Protein AF-A0A174GEZ7-F1 (afdb_monomer_lite)

Foldseek 3Di:
DCVVVVLDVVCCVVPVPVSVVVVVVVVVVVCVVVVCVVVVD

Sequence (41 aa):
MAESEGITEQLKATDQVAWVGEMNNIWSRAREVVNAELIYN

InterPro domains:
  IPR026989 Transposon-encoded protein TnpV [PF14198] (1-39)

Radius of gyration: 12.85 Å; chains: 1; bounding box: 30×9×33 Å

Organism: NCBI:txid418240

Structure (mmCIF, N/CA/C/O backbone):
data_AF-A0A174GEZ7-F1
#
_entry.id   AF-A0A174GEZ7-F1
#
loop_
_atom_site.group_PDB
_atom_site.id
_atom_site.type_symbol
_atom_site.label_atom_id
_atom_site.label_alt_id
_atom_site.label_comp_id
_atom_site.label_asym_id
_atom_site.label_entity_id
_atom_site.label_seq_id
_atom_site.pdbx_PDB_ins_code
_atom_site.Cartn_x
_atom_site.Cartn_y
_atom_site.Cartn_z
_atom_site.occupancy
_atom_site.B_iso_or_equiv
_atom_site.auth_seq_id
_atom_site.auth_comp_id
_atom_site.auth_asym_id
_atom_site.auth_atom_id
_atom_site.pdbx_PDB_model_num
ATOM 1 N N . MET A 1 1 ? -6.802 1.945 -8.342 1.00 68.88 1 MET A N 1
ATOM 2 C CA . MET A 1 1 ? -6.270 0.952 -7.381 1.00 68.88 1 MET A CA 1
ATOM 3 C C . MET A 1 1 ? -6.956 1.091 -6.036 1.00 68.88 1 MET A C 1
ATOM 5 O O . MET A 1 1 ? -7.673 0.176 -5.707 1.00 68.88 1 MET A O 1
ATOM 9 N N . ALA A 1 2 ? -6.871 2.222 -5.326 1.00 72.19 2 ALA A N 1
ATOM 10 C CA . ALA A 1 2 ? -7.505 2.369 -4.005 1.00 72.19 2 ALA A CA 1
ATOM 11 C C . ALA A 1 2 ? -9.016 2.057 -3.984 1.00 72.19 2 ALA A C 1
ATOM 13 O O . ALA A 1 2 ? -9.443 1.130 -3.305 1.00 72.19 2 ALA A O 1
ATOM 14 N N . GLU A 1 3 ? -9.808 2.748 -4.810 1.00 70.56 3 GLU A N 1
ATOM 15 C CA . GLU A 1 3 ? -11.256 2.498 -4.913 1.00 70.56 3 GLU A CA 1
ATOM 16 C C . GLU A 1 3 ? -11.585 1.121 -5.508 1.00 70.56 3 GLU A C 1
ATOM 18 O O . GLU A 1 3 ? -12.581 0.506 -5.146 1.00 70.56 3 GLU A O 1
ATOM 23 N N . SER A 1 4 ? -10.720 0.606 -6.388 1.00 76.06 4 SER A N 1
ATOM 24 C CA . SER A 1 4 ? -10.899 -0.713 -7.011 1.00 76.06 4 SER A CA 1
ATOM 25 C C . SER A 1 4 ? -10.551 -1.874 -6.072 1.00 76.06 4 SER A C 1
ATOM 27 O O . SER A 1 4 ? -10.996 -2.989 -6.314 1.00 76.06 4 SER A O 1
ATOM 29 N N . GLU A 1 5 ? -9.757 -1.616 -5.032 1.00 72.31 5 GLU A N 1
ATOM 30 C CA . GLU A 1 5 ? -9.362 -2.560 -3.974 1.00 72.31 5 GLU A CA 1
ATOM 31 C C . GLU A 1 5 ? -10.262 -2.395 -2.731 1.00 72.31 5 GLU A C 1
ATOM 33 O O . GLU A 1 5 ? -10.030 -3.018 -1.702 1.00 72.31 5 GLU A O 1
ATOM 38 N N . GLY A 1 6 ? -11.298 -1.546 -2.804 1.00 75.56 6 GLY A N 1
ATOM 39 C CA . GLY A 1 6 ? -12.236 -1.320 -1.701 1.00 75.56 6 GLY A CA 1
ATOM 40 C C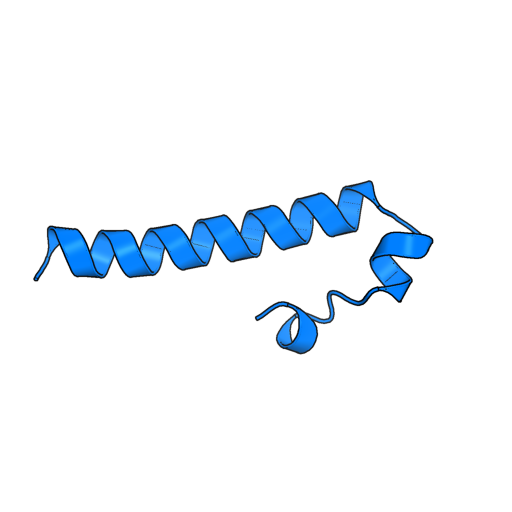 . GLY A 1 6 ? -11.669 -0.498 -0.538 1.00 75.56 6 GLY A C 1
ATOM 41 O O . GLY A 1 6 ? -12.275 -0.454 0.534 1.00 75.56 6 GLY A O 1
ATOM 42 N N . ILE A 1 7 ? -10.537 0.184 -0.732 1.00 80.56 7 ILE A N 1
ATOM 43 C CA . ILE A 1 7 ? -9.945 1.068 0.276 1.00 80.56 7 ILE A CA 1
ATOM 44 C C . ILE A 1 7 ? -10.738 2.373 0.278 1.00 80.56 7 ILE A C 1
ATOM 46 O O . ILE A 1 7 ? -10.548 3.248 -0.567 1.00 80.56 7 ILE A O 1
ATOM 50 N N . THR A 1 8 ? -11.660 2.481 1.229 1.00 85.50 8 THR A N 1
ATOM 51 C CA . THR A 1 8 ? -12.589 3.608 1.359 1.00 85.50 8 THR A CA 1
ATOM 52 C C . THR A 1 8 ? -12.2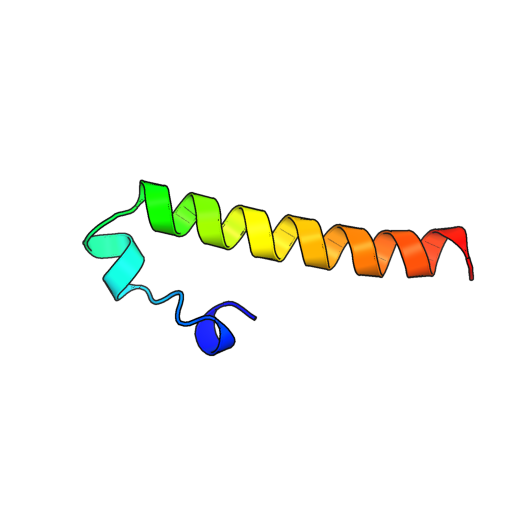07 4.530 2.515 1.00 85.50 8 THR A C 1
ATOM 54 O O . THR A 1 8 ? -11.529 4.135 3.465 1.00 85.50 8 THR A O 1
ATOM 57 N N . GLU A 1 9 ? -12.704 5.768 2.485 1.00 80.19 9 GLU A N 1
ATOM 58 C CA . GLU A 1 9 ? -12.604 6.680 3.636 1.00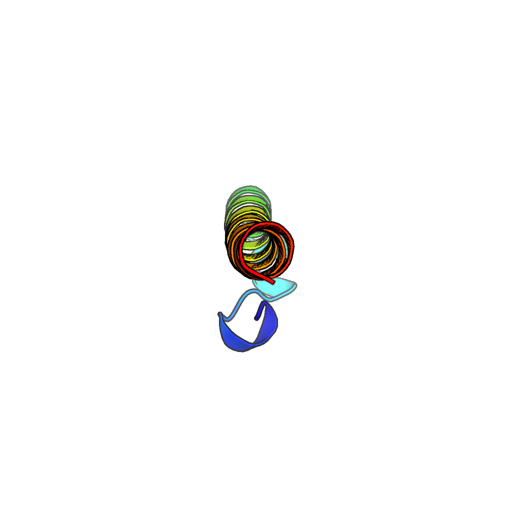 80.19 9 GLU A CA 1
ATOM 59 C C . GLU A 1 9 ? -13.387 6.154 4.856 1.00 80.19 9 GLU A C 1
ATOM 61 O O . GLU A 1 9 ? -13.091 6.533 5.987 1.00 80.19 9 GLU A O 1
ATOM 66 N N . GLN A 1 10 ? -14.337 5.231 4.659 1.00 83.56 10 GLN A N 1
ATOM 67 C CA . GLN A 1 10 ? -14.989 4.520 5.761 1.00 83.56 10 GLN A CA 1
ATOM 68 C C . GLN A 1 10 ? -14.000 3.598 6.475 1.00 83.56 10 GLN A C 1
ATOM 70 O O . GLN A 1 10 ? -13.909 3.669 7.697 1.00 83.56 10 GLN A O 1
ATOM 75 N N . LEU A 1 11 ? -13.199 2.817 5.732 1.00 85.50 11 LEU A N 1
ATOM 76 C CA . LEU A 1 11 ? -12.139 1.982 6.310 1.00 85.50 11 LEU A CA 1
ATOM 77 C C . LEU A 1 11 ? -11.163 2.831 7.127 1.00 85.50 11 LEU A C 1
ATOM 79 O O . LEU A 1 11 ? -10.848 2.472 8.250 1.00 85.50 11 LEU A O 1
ATOM 83 N N . LYS A 1 12 ? -10.765 3.995 6.612 1.00 86.94 12 LYS A N 1
ATOM 84 C CA . LYS A 1 12 ? -9.897 4.950 7.315 1.00 86.94 12 LYS A CA 1
ATOM 85 C C . LYS A 1 12 ? -10.480 5.450 8.639 1.00 86.94 12 LYS A C 1
ATOM 87 O O . LYS A 1 12 ? -9.726 5.676 9.581 1.00 86.94 12 LYS A O 1
ATOM 92 N N . ALA A 1 13 ? -11.798 5.644 8.700 1.00 88.56 13 ALA A N 1
ATOM 93 C CA . ALA A 1 13 ? -12.493 6.112 9.895 1.00 88.56 13 ALA A CA 1
ATOM 94 C C . ALA A 1 13 ? -12.656 5.012 10.958 1.00 88.56 13 ALA A C 1
ATOM 96 O O . ALA A 1 13 ? -12.628 5.313 12.149 1.00 88.56 13 ALA A O 1
ATOM 97 N N . THR A 1 14 ? -12.816 3.751 10.545 1.00 90.62 14 THR A N 1
ATOM 98 C CA . THR A 1 14 ? -12.934 2.599 11.460 1.00 90.62 14 THR A CA 1
ATOM 99 C C . THR A 1 14 ? -11.598 1.971 11.850 1.00 90.62 14 THR A C 1
ATOM 101 O O . THR A 1 14 ? -11.450 1.536 12.987 1.00 90.62 14 THR A O 1
ATOM 104 N N . ASP A 1 15 ? -10.639 1.911 10.928 1.00 89.00 15 ASP A N 1
ATOM 105 C CA . ASP A 1 15 ? -9.320 1.307 11.117 1.00 89.00 15 ASP A CA 1
ATOM 106 C C . ASP A 1 15 ? -8.268 2.018 10.250 1.00 89.00 15 ASP A C 1
ATOM 108 O O . ASP A 1 15 ? -7.971 1.671 9.101 1.00 89.00 15 ASP A O 1
ATOM 112 N N . GLN A 1 16 ? -7.686 3.058 10.841 1.00 87.94 16 GLN A N 1
ATOM 113 C CA . GLN A 1 16 ? -6.678 3.882 10.192 1.00 87.94 16 GLN A CA 1
ATOM 114 C C . GLN A 1 16 ? -5.374 3.117 9.917 1.00 87.94 16 GLN A C 1
ATOM 116 O O . GLN A 1 16 ? -4.688 3.421 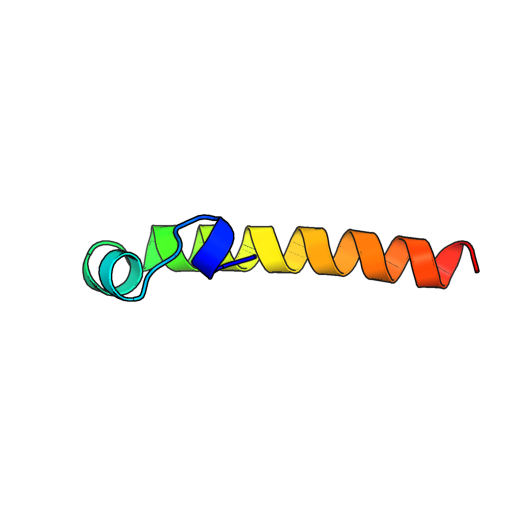8.942 1.00 87.94 16 GLN A O 1
ATOM 121 N N . VAL A 1 17 ? -5.015 2.132 10.748 1.00 92.56 17 VAL A N 1
ATOM 122 C CA . VAL A 1 17 ? -3.759 1.381 10.591 1.00 92.56 17 VAL A CA 1
ATOM 123 C C . VAL A 1 17 ? -3.866 0.428 9.407 1.00 92.56 17 VAL A C 1
ATOM 125 O O . VAL A 1 17 ? -2.961 0.403 8.570 1.00 92.56 17 VAL A O 1
ATOM 128 N N . ALA A 1 18 ? -4.990 -0.283 9.281 1.00 91.06 18 ALA A N 1
ATOM 129 C CA . ALA A 1 18 ? -5.276 -1.101 8.107 1.00 91.06 18 ALA A CA 1
ATOM 130 C C . ALA A 1 18 ? -5.298 -0.248 6.831 1.00 91.06 18 ALA A C 1
ATOM 132 O O . ALA A 1 18 ? -4.642 -0.590 5.850 1.00 91.06 18 ALA A O 1
ATOM 133 N N . TRP A 1 19 ? -5.954 0.918 6.860 1.00 92.88 19 TRP A N 1
ATOM 134 C CA . TRP A 1 19 ? -5.998 1.827 5.710 1.00 92.88 19 TRP A CA 1
ATOM 135 C C . TRP A 1 19 ? -4.605 2.282 5.247 1.00 92.88 19 TRP A C 1
ATOM 137 O O . TRP A 1 19 ? -4.316 2.279 4.049 1.00 92.88 19 TRP A O 1
ATOM 147 N N . VAL A 1 20 ? -3.713 2.634 6.182 1.00 91.06 20 VAL A N 1
ATOM 148 C CA . VAL A 1 20 ? -2.321 2.991 5.854 1.00 91.06 20 VAL A CA 1
ATOM 149 C C . VAL A 1 20 ? -1.560 1.788 5.282 1.00 91.06 20 VAL A C 1
ATOM 151 O O . VAL A 1 20 ? -0.781 1.958 4.343 1.00 91.06 20 VAL A O 1
ATOM 154 N N . GLY A 1 21 ? -1.786 0.579 5.805 1.00 92.75 21 GLY A N 1
ATOM 155 C CA . GLY A 1 21 ? -1.192 -0.655 5.281 1.00 92.75 21 GLY A CA 1
ATOM 156 C C . GLY A 1 21 ? -1.579 -0.919 3.825 1.00 92.75 21 GLY A C 1
ATOM 157 O O . GLY A 1 21 ? -0.710 -1.112 2.973 1.00 92.75 21 GLY A O 1
ATOM 158 N N . GLU A 1 22 ? -2.869 -0.826 3.522 1.00 90.56 22 GLU A N 1
ATOM 159 C CA . GLU A 1 22 ? -3.403 -1.019 2.174 1.00 90.56 22 GLU A CA 1
ATOM 160 C C . GLU A 1 22 ? -2.926 0.073 1.196 1.00 90.56 22 GLU A C 1
ATOM 162 O O . GLU A 1 22 ? -2.557 -0.206 0.050 1.00 90.56 22 GLU A O 1
ATOM 167 N N . MET A 1 23 ? -2.827 1.326 1.657 1.00 90.44 23 MET A N 1
ATOM 168 C CA . MET A 1 23 ? -2.206 2.404 0.882 1.00 90.44 23 MET A CA 1
ATOM 169 C C . MET A 1 23 ? -0.737 2.130 0.580 1.00 90.44 23 MET A C 1
ATOM 171 O O . MET A 1 23 ? -0.324 2.240 -0.575 1.00 90.44 23 MET A O 1
ATOM 175 N N . ASN A 1 24 ?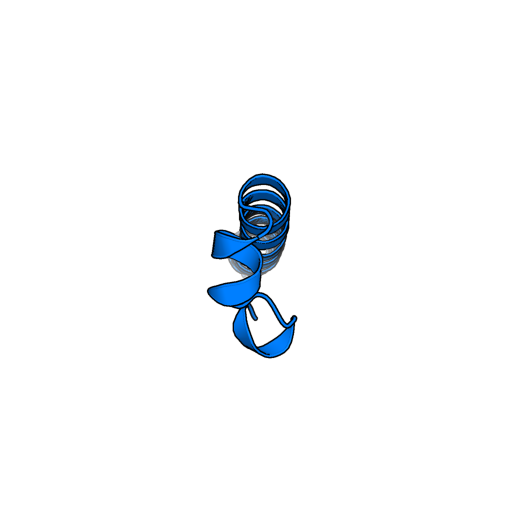 0.048 1.711 1.569 1.00 92.88 24 ASN A N 1
ATOM 176 C CA . ASN A 1 24 ? 1.452 1.376 1.346 1.00 92.88 24 ASN A CA 1
ATOM 177 C C . ASN A 1 24 ? 1.622 0.223 0.350 1.00 92.88 24 ASN A C 1
ATOM 179 O O . ASN A 1 24 ? 2.521 0.277 -0.490 1.00 92.88 24 ASN A O 1
ATOM 183 N N . ASN A 1 25 ? 0.741 -0.779 0.390 1.00 91.94 25 ASN A N 1
ATOM 184 C CA . ASN A 1 25 ? 0.753 -1.890 -0.558 1.00 91.94 25 ASN A CA 1
ATOM 185 C C . ASN A 1 25 ? 0.564 -1.397 -2.004 1.00 91.94 25 ASN A C 1
ATOM 187 O O . ASN A 1 25 ? 1.381 -1.680 -2.882 1.00 91.94 25 ASN A O 1
ATOM 191 N N . ILE A 1 26 ? -0.446 -0.557 -2.249 1.00 91.06 26 ILE A N 1
ATOM 192 C CA . ILE A 1 26 ? -0.686 0.030 -3.577 1.00 91.06 26 ILE A CA 1
ATOM 193 C C . ILE A 1 26 ? 0.522 0.826 -4.070 1.00 91.06 26 ILE A C 1
ATOM 195 O O . ILE A 1 26 ? 0.918 0.682 -5.228 1.00 91.06 26 ILE A O 1
ATOM 199 N N . TRP A 1 27 ? 1.117 1.640 -3.201 1.00 89.38 27 TRP A N 1
ATOM 200 C CA . TRP A 1 27 ? 2.298 2.431 -3.539 1.00 89.38 27 TRP A CA 1
ATOM 201 C C . TRP A 1 27 ? 3.515 1.559 -3.855 1.00 89.38 27 TRP A C 1
ATOM 203 O O . TRP A 1 27 ? 4.255 1.870 -4.789 1.00 89.38 27 TRP A O 1
ATOM 213 N N . SER A 1 28 ? 3.711 0.460 -3.124 1.00 93.62 28 SER A N 1
ATOM 214 C CA . SER A 1 28 ? 4.778 -0.503 -3.401 1.00 93.62 28 SER A CA 1
ATOM 215 C C . SER A 1 28 ? 4.622 -1.111 -4.794 1.00 93.62 28 SER A C 1
ATOM 217 O O . SER A 1 28 ? 5.546 -1.027 -5.598 1.00 93.62 28 SER A O 1
ATOM 219 N N . ARG A 1 29 ? 3.428 -1.613 -5.132 1.00 91.19 29 ARG A N 1
ATOM 220 C CA . ARG A 1 29 ? 3.158 -2.202 -6.456 1.00 91.19 29 ARG A CA 1
ATOM 221 C C . ARG A 1 29 ? 3.310 -1.187 -7.587 1.00 91.19 29 ARG A C 1
ATOM 223 O O . ARG A 1 29 ? 3.871 -1.501 -8.630 1.00 91.19 29 ARG A O 1
ATOM 230 N N . ALA A 1 30 ? 2.835 0.045 -7.389 1.00 91.06 30 ALA A N 1
ATOM 231 C CA . ALA A 1 30 ? 3.007 1.113 -8.373 1.00 91.06 30 ALA A CA 1
ATOM 232 C C . ALA A 1 30 ? 4.494 1.425 -8.603 1.00 91.06 30 ALA A C 1
ATOM 234 O O . ALA A 1 30 ? 4.922 1.597 -9.743 1.00 91.06 30 ALA A O 1
ATOM 235 N N . ARG A 1 31 ? 5.299 1.442 -7.533 1.00 93.25 31 ARG A N 1
ATOM 236 C CA . ARG A 1 31 ? 6.749 1.623 -7.634 1.00 93.25 31 ARG A CA 1
ATOM 237 C C . ARG A 1 31 ? 7.415 0.469 -8.373 1.00 93.25 31 ARG A C 1
ATOM 239 O O . ARG A 1 31 ? 8.296 0.733 -9.177 1.00 93.25 31 ARG A O 1
ATOM 246 N N . GLU A 1 32 ? 7.019 -0.774 -8.123 1.00 91.69 32 GLU A N 1
ATOM 247 C CA . GLU A 1 32 ? 7.582 -1.934 -8.825 1.00 91.69 32 GLU A CA 1
ATOM 248 C C . GLU A 1 32 ? 7.340 -1.862 -10.332 1.00 91.69 32 GLU A C 1
ATOM 250 O O . GLU A 1 32 ? 8.280 -2.052 -11.099 1.00 91.69 32 GLU A O 1
ATOM 255 N N . VAL A 1 33 ? 6.120 -1.511 -10.753 1.00 91.38 33 VAL A N 1
ATOM 256 C CA . VAL A 1 33 ? 5.787 -1.338 -12.176 1.00 91.38 33 VAL A CA 1
ATOM 257 C C . VAL A 1 33 ? 6.640 -0.235 -12.801 1.00 91.38 33 VAL A C 1
ATOM 259 O O . VAL A 1 33 ? 7.313 -0.477 -13.797 1.00 91.38 33 VAL A O 1
ATOM 262 N N . VAL A 1 34 ? 6.685 0.948 -12.181 1.00 91.69 34 VAL A N 1
ATOM 263 C CA . VAL A 1 34 ? 7.477 2.080 -12.692 1.00 91.69 34 VAL A CA 1
ATOM 264 C C . VAL A 1 34 ? 8.971 1.752 -12.730 1.00 91.69 34 VAL A C 1
ATOM 266 O O . VAL A 1 34 ? 9.663 2.111 -13.675 1.00 91.69 34 VAL A O 1
ATOM 269 N N . ASN A 1 35 ? 9.490 1.060 -11.716 1.00 91.75 35 ASN A N 1
ATOM 270 C CA . ASN A 1 35 ? 10.902 0.698 -11.655 1.00 91.75 35 ASN A CA 1
ATOM 271 C C . ASN A 1 35 ? 11.263 -0.358 -12.709 1.00 91.75 35 ASN A C 1
ATOM 273 O O . ASN A 1 35 ? 12.334 -0.284 -13.302 1.00 91.75 35 ASN A O 1
ATOM 277 N N . ALA A 1 36 ? 10.366 -1.311 -12.975 1.00 91.00 36 ALA A N 1
ATOM 278 C CA . ALA A 1 36 ? 10.532 -2.252 -14.075 1.00 91.00 36 ALA A CA 1
ATOM 279 C C . ALA A 1 36 ? 10.544 -1.524 -15.428 1.00 91.00 36 ALA A C 1
ATOM 281 O O . ALA A 1 36 ? 11.412 -1.792 -16.254 1.00 91.00 36 ALA A O 1
ATOM 282 N N . GLU A 1 37 ? 9.651 -0.555 -15.635 1.00 90.81 37 GLU A N 1
ATOM 283 C CA . GLU A 1 37 ? 9.660 0.256 -16.855 1.00 90.81 37 GLU A CA 1
ATOM 284 C C . GLU A 1 37 ? 10.922 1.117 -16.987 1.00 90.81 37 GLU A C 1
ATOM 286 O O . GLU A 1 37 ? 11.428 1.255 -18.088 1.00 90.81 37 GLU A O 1
ATOM 291 N N . LEU A 1 38 ? 11.465 1.665 -15.897 1.00 88.31 38 LEU A N 1
ATOM 292 C CA . LEU A 1 38 ? 12.674 2.502 -15.937 1.00 88.31 38 LEU A CA 1
ATOM 293 C C . LEU A 1 38 ? 13.979 1.719 -16.124 1.00 88.31 38 LEU A C 1
ATOM 295 O O . LEU A 1 38 ? 14.948 2.274 -16.630 1.00 88.31 38 LEU A O 1
ATOM 299 N N . ILE A 1 39 ? 14.055 0.477 -15.638 1.00 83.88 39 ILE A N 1
ATOM 300 C CA . ILE A 1 39 ? 15.286 -0.330 -15.701 1.00 83.88 39 ILE A CA 1
ATOM 301 C C . ILE A 1 39 ? 15.393 -1.079 -17.030 1.00 83.88 39 ILE A C 1
ATOM 303 O O . ILE A 1 39 ? 16.501 -1.302 -17.518 1.00 83.88 39 ILE A O 1
ATOM 307 N N . TYR A 1 40 ? 14.262 -1.508 -17.592 1.00 75.81 40 TYR A N 1
ATOM 308 C CA . TYR A 1 40 ? 14.235 -2.375 -18.771 1.00 75.81 40 TYR A CA 1
ATOM 309 C C . TYR A 1 40 ? 13.879 -1.653 -20.081 1.00 75.81 40 TYR A C 1
ATOM 311 O O . TYR A 1 40 ? 13.841 -2.313 -21.120 1.00 75.81 40 TYR A O 1
ATOM 319 N N . ASN A 1 41 ? 13.643 -0.338 -20.048 1.00 57.22 41 ASN A N 1
ATOM 320 C CA . ASN A 1 41 ? 13.342 0.512 -21.208 1.00 57.22 41 ASN A CA 1
ATOM 321 C C . ASN A 1 41 ? 14.406 1.605 -21.350 1.00 57.22 41 ASN A C 1
ATOM 323 O O . ASN A 1 41 ? 14.860 1.844 -22.490 1.00 57.22 41 ASN A O 1
#

Secondary 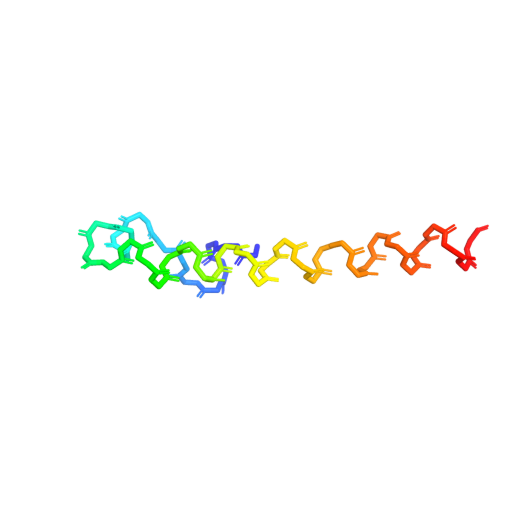structure (DSSP, 8-state):
-TGGGT--HHHHHH-HHHHHHHHHHHHHHHHHHHHHHHHH-

pLDDT: mean 85.93, std 8.35, range [57.22, 93.62]